Protein AF-A0A3B1B5K0-F1 (afdb_monomer)

Foldseek 3Di:
DDDFDKDKDWADDPDPDPPQLFIFMWIDTVPDPDIDTDGHPVCVVVVVVV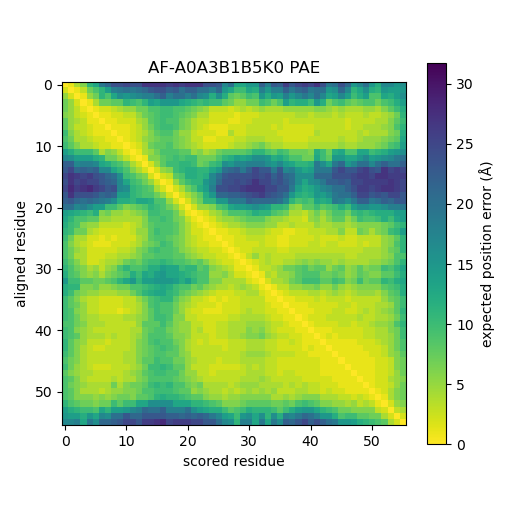VVVVVD

Structure (mmCIF, N/CA/C/O backbone):
data_AF-A0A3B1B5K0-F1
#
_entry.id   AF-A0A3B1B5K0-F1
#
loop_
_atom_site.group_PDB
_atom_site.id
_atom_site.type_symbol
_atom_site.label_atom_id
_atom_site.label_alt_id
_atom_site.label_comp_id
_atom_site.label_asym_id
_atom_site.label_entity_id
_atom_site.label_seq_id
_atom_site.pdbx_PDB_ins_code
_atom_site.Cartn_x
_atom_site.Cartn_y
_atom_site.Cartn_z
_atom_site.occupancy
_atom_site.B_iso_or_equiv
_atom_site.auth_seq_id
_atom_site.auth_comp_id
_atom_site.auth_asym_id
_atom_site.auth_atom_id
_atom_site.pdbx_PDB_model_num
ATOM 1 N N . MET A 1 1 ? -18.233 -0.865 12.757 1.00 48.53 1 MET A N 1
ATOM 2 C CA . MET A 1 1 ? -17.080 -1.333 11.968 1.00 48.53 1 MET A CA 1
ATOM 3 C C . MET A 1 1 ? -16.601 -0.118 11.192 1.00 48.53 1 MET A C 1
ATOM 5 O O . MET A 1 1 ? -17.277 0.277 10.251 1.00 48.53 1 MET A O 1
ATOM 9 N N . LEU A 1 2 ? -15.592 0.588 11.708 1.00 57.09 2 LEU A N 1
ATOM 10 C CA . LEU A 1 2 ? -14.987 1.707 10.984 1.00 57.09 2 LEU A CA 1
ATOM 11 C C . LEU A 1 2 ? -14.239 1.082 9.808 1.00 57.09 2 LEU A C 1
ATOM 13 O O . LEU A 1 2 ? -13.464 0.152 9.998 1.00 57.09 2 LEU A O 1
ATOM 17 N N . ILE A 1 3 ? -14.589 1.484 8.592 1.00 59.56 3 ILE A N 1
ATOM 18 C CA . ILE A 1 3 ? -13.820 1.096 7.417 1.00 59.56 3 ILE A CA 1
ATOM 19 C C . ILE A 1 3 ? -12.635 2.048 7.412 1.00 59.56 3 ILE A C 1
ATOM 21 O O . ILE A 1 3 ? -12.818 3.236 7.143 1.00 59.56 3 ILE A O 1
ATOM 25 N N . ASP A 1 4 ? -11.453 1.545 7.749 1.00 71.88 4 ASP A N 1
ATOM 26 C CA . ASP A 1 4 ? -10.226 2.316 7.609 1.00 71.88 4 ASP A CA 1
ATOM 27 C C . ASP A 1 4 ? -10.001 2.561 6.115 1.00 71.88 4 ASP A C 1
ATOM 29 O O . ASP A 1 4 ? -9.795 1.640 5.321 1.00 71.88 4 ASP A O 1
ATOM 33 N N . ILE A 1 5 ? -10.150 3.818 5.698 1.00 82.88 5 ILE A N 1
ATOM 34 C CA . ILE A 1 5 ? -9.920 4.224 4.314 1.00 82.88 5 ILE A CA 1
ATOM 35 C C . ILE A 1 5 ? -8.429 4.513 4.180 1.00 82.88 5 ILE A C 1
ATOM 37 O O . ILE A 1 5 ? -7.915 5.441 4.803 1.00 82.88 5 ILE A O 1
ATOM 41 N N . TYR A 1 6 ? -7.747 3.749 3.332 1.00 85.88 6 TYR A N 1
ATOM 42 C CA . TYR A 1 6 ? -6.340 3.962 3.009 1.00 85.88 6 TYR A CA 1
ATOM 43 C C . TYR A 1 6 ? -6.214 4.636 1.644 1.00 85.88 6 TYR A C 1
ATOM 45 O O . TYR A 1 6 ? -6.800 4.183 0.659 1.00 85.88 6 TYR A O 1
ATOM 53 N N . ILE A 1 7 ? -5.424 5.703 1.570 1.00 87.88 7 ILE A N 1
ATOM 54 C CA . ILE A 1 7 ? -5.040 6.329 0.305 1.00 87.88 7 ILE A CA 1
ATOM 55 C C . ILE A 1 7 ? -3.632 5.840 -0.028 1.00 87.88 7 ILE A C 1
ATOM 57 O O . ILE A 1 7 ? -2.691 6.052 0.735 1.00 87.88 7 ILE A O 1
ATOM 61 N N . VAL A 1 8 ? -3.492 5.182 -1.178 1.00 88.88 8 VAL A N 1
ATOM 62 C CA . VAL A 1 8 ? -2.211 4.663 -1.669 1.00 88.88 8 VAL A CA 1
ATOM 63 C C . VAL A 1 8 ? -1.788 5.478 -2.887 1.00 88.88 8 VAL A C 1
ATOM 65 O O . VAL A 1 8 ? -2.494 5.503 -3.895 1.00 88.88 8 VAL A O 1
ATOM 68 N N . ARG A 1 9 ? -0.636 6.150 -2.804 1.00 90.62 9 ARG A N 1
ATOM 69 C CA . ARG A 1 9 ? -0.008 6.847 -3.937 1.00 90.62 9 ARG A CA 1
ATOM 70 C C . ARG A 1 9 ? 1.181 6.037 -4.423 1.00 90.62 9 ARG A C 1
ATOM 72 O O . ARG A 1 9 ? 2.058 5.706 -3.632 1.00 90.62 9 ARG A O 1
ATOM 79 N N . LEU A 1 10 ? 1.197 5.729 -5.714 1.00 87.50 10 LEU A N 1
ATOM 80 C CA . LEU A 1 10 ? 2.264 4.985 -6.373 1.00 87.50 10 LEU A CA 1
ATOM 81 C C . LEU A 1 10 ? 2.928 5.887 -7.408 1.00 87.50 10 LEU A C 1
ATOM 83 O O . LEU A 1 10 ? 2.269 6.379 -8.322 1.00 87.50 10 LEU A O 1
ATOM 87 N N . TYR A 1 11 ? 4.231 6.075 -7.266 1.00 85.25 11 TYR A N 1
ATOM 88 C CA . TYR A 1 11 ? 5.081 6.773 -8.214 1.00 85.25 11 TYR A CA 1
ATOM 89 C C . TYR A 1 11 ? 5.940 5.721 -8.908 1.00 85.25 11 TYR A C 1
ATOM 91 O O . TYR A 1 11 ? 6.811 5.095 -8.299 1.00 85.25 11 TYR A O 1
ATOM 99 N N . ARG A 1 12 ? 5.651 5.487 -10.186 1.00 72.44 12 ARG A N 1
ATOM 100 C CA . ARG A 1 12 ? 6.469 4.626 -11.034 1.00 72.44 12 ARG A CA 1
ATOM 101 C C . ARG A 1 12 ? 7.570 5.477 -11.652 1.00 72.44 12 ARG A C 1
ATOM 103 O O . ARG A 1 12 ? 7.274 6.508 -12.250 1.00 72.44 12 ARG A O 1
ATOM 110 N N . HIS A 1 13 ? 8.816 5.045 -11.514 1.00 65.25 13 HIS A N 1
ATOM 111 C CA . HIS A 1 13 ? 9.918 5.623 -12.267 1.00 65.25 13 HIS A CA 1
ATOM 112 C C . HIS A 1 13 ? 9.944 4.948 -13.645 1.00 65.25 13 HIS A C 1
ATOM 114 O O . HIS A 1 13 ? 10.111 3.732 -13.735 1.00 65.25 13 HIS A O 1
ATOM 120 N N . GLU A 1 14 ? 9.696 5.699 -14.718 1.00 59.22 14 GLU A N 1
ATOM 121 C CA . GLU A 1 14 ? 9.840 5.202 -16.091 1.00 59.22 14 GLU A CA 1
ATOM 122 C C . GLU A 1 14 ? 11.332 5.143 -16.442 1.00 59.22 14 GLU A C 1
ATOM 124 O O . GLU A 1 14 ? 11.870 6.030 -17.097 1.00 59.22 14 GLU A O 1
ATOM 129 N N . THR A 1 15 ? 12.028 4.117 -15.953 1.00 58.56 15 THR A N 1
ATOM 130 C CA . THR A 1 15 ? 13.356 3.740 -16.453 1.00 58.56 15 THR A CA 1
ATOM 131 C C . THR A 1 15 ? 13.302 2.355 -17.078 1.00 58.56 15 THR A C 1
ATOM 133 O O . THR A 1 15 ? 12.692 1.437 -16.538 1.00 58.56 15 THR A O 1
ATOM 136 N N . ASP A 1 16 ? 13.926 2.275 -18.246 1.00 54.56 16 ASP A N 1
ATOM 137 C CA . ASP A 1 16 ? 13.663 1.427 -19.414 1.00 54.56 16 ASP A CA 1
ATOM 138 C C . ASP A 1 16 ? 13.854 -0.098 -19.261 1.00 54.56 16 ASP A C 1
ATOM 140 O O . ASP A 1 16 ? 13.840 -0.813 -20.255 1.00 54.56 16 ASP A O 1
ATOM 144 N N . GLU A 1 17 ? 14.015 -0.651 -18.059 1.00 54.78 17 GLU A N 1
ATOM 145 C CA . GLU A 1 17 ? 14.352 -2.074 -17.905 1.00 54.78 17 GLU A CA 1
ATOM 146 C C . GLU A 1 17 ? 13.231 -2.856 -17.212 1.00 54.78 17 GLU A C 1
ATOM 148 O O . GLU A 1 17 ? 12.763 -2.532 -16.119 1.00 54.78 17 GLU A O 1
ATOM 153 N N . ALA A 1 18 ? 12.770 -3.895 -17.907 1.00 55.59 18 ALA A N 1
ATOM 154 C CA . ALA A 1 18 ? 11.550 -4.667 -17.683 1.00 55.59 18 ALA A CA 1
ATOM 155 C C . ALA A 1 18 ? 11.501 -5.510 -16.384 1.00 55.59 18 ALA A C 1
ATOM 157 O O . ALA A 1 18 ? 10.741 -6.475 -16.316 1.00 55.59 18 ALA A O 1
ATOM 158 N N . GLU A 1 19 ? 12.255 -5.145 -15.344 1.00 57.16 19 GLU A N 1
ATOM 159 C CA . GLU A 1 19 ? 12.315 -5.864 -14.061 1.00 57.16 19 GLU A CA 1
ATOM 160 C C . GLU A 1 19 ? 12.067 -5.001 -12.812 1.00 57.16 19 GLU A C 1
ATOM 162 O O . GLU A 1 19 ? 11.996 -5.536 -11.703 1.00 57.16 19 GLU A O 1
ATOM 167 N N . SER A 1 20 ? 11.858 -3.689 -12.936 1.00 56.59 20 SER A N 1
ATOM 168 C CA . SER A 1 20 ? 11.653 -2.855 -11.745 1.00 56.59 20 SER A CA 1
ATOM 169 C C . SER A 1 20 ? 10.220 -2.937 -11.203 1.00 56.59 20 SER A C 1
ATOM 171 O O . SER A 1 20 ? 9.382 -2.075 -11.456 1.00 56.59 20 SER A O 1
ATOM 173 N N . ASN A 1 21 ? 9.969 -3.935 -10.344 1.00 64.50 21 ASN A N 1
ATOM 174 C CA . ASN A 1 21 ? 8.925 -3.894 -9.297 1.00 64.50 21 ASN A CA 1
ATOM 175 C C . ASN A 1 21 ? 9.219 -2.828 -8.213 1.00 64.50 21 ASN A C 1
ATOM 177 O O . ASN A 1 21 ? 8.537 -2.763 -7.185 1.00 64.50 21 ASN A O 1
ATOM 181 N N . GLU A 1 22 ? 10.257 -2.022 -8.431 1.00 67.62 22 GLU A N 1
ATOM 182 C CA . GLU A 1 22 ? 10.617 -0.863 -7.641 1.00 67.62 22 GLU A CA 1
ATOM 183 C C . GLU A 1 22 ? 9.625 0.273 -7.924 1.00 67.62 22 GLU A C 1
ATOM 185 O O . GLU A 1 22 ? 9.494 0.773 -9.042 1.00 67.62 22 GLU A O 1
ATOM 190 N N . VAL A 1 23 ? 8.877 0.651 -6.893 1.00 76.19 23 VAL A N 1
ATOM 191 C CA . VAL A 1 23 ? 7.904 1.745 -6.923 1.00 76.19 23 VAL A CA 1
ATOM 192 C C . VAL A 1 23 ? 8.193 2.653 -5.751 1.00 76.19 23 VAL A C 1
ATOM 194 O O . VAL A 1 23 ? 8.439 2.158 -4.665 1.00 76.19 23 VAL A O 1
ATOM 197 N N . MET A 1 24 ? 8.099 3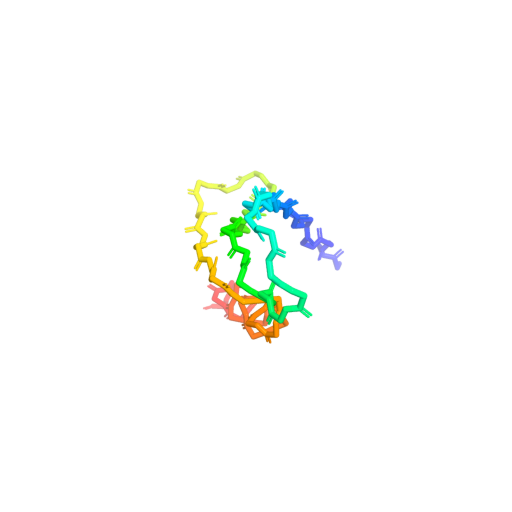.968 -5.896 1.00 85.19 24 MET A N 1
ATOM 198 C CA . MET A 1 24 ? 8.015 4.812 -4.706 1.00 85.19 24 MET A CA 1
ATOM 199 C C . MET A 1 24 ? 6.547 4.883 -4.298 1.00 85.19 24 MET A C 1
ATOM 201 O O . MET A 1 24 ? 5.715 5.415 -5.025 1.00 85.19 24 MET A O 1
ATOM 205 N N . GLY A 1 25 ? 6.204 4.285 -3.166 1.00 89.69 25 GLY A N 1
ATOM 206 C CA . GLY A 1 25 ? 4.843 4.192 -2.663 1.00 89.69 25 GLY A CA 1
ATOM 207 C C . GLY A 1 25 ? 4.654 4.950 -1.356 1.00 89.69 25 GLY A C 1
ATOM 208 O O . GLY A 1 25 ? 5.558 4.995 -0.524 1.00 89.69 25 GLY A O 1
ATOM 209 N N . VAL A 1 26 ? 3.471 5.530 -1.160 1.00 90.19 26 VAL A N 1
ATOM 210 C CA . VAL A 1 26 ? 3.053 6.153 0.103 1.00 90.19 26 VAL A CA 1
ATOM 211 C C . VAL A 1 26 ? 1.656 5.667 0.466 1.00 90.19 26 VAL A C 1
ATOM 213 O O . VAL A 1 26 ? 0.747 5.752 -0.358 1.00 90.19 26 VAL A O 1
ATOM 216 N N . VAL A 1 27 ? 1.483 5.188 1.695 1.00 90.50 27 VAL A N 1
ATOM 217 C CA . VAL A 1 27 ? 0.185 4.853 2.295 1.00 90.50 27 VAL A CA 1
ATOM 218 C C . VAL A 1 27 ? -0.139 5.864 3.381 1.00 90.50 27 VAL A C 1
ATOM 220 O O . VAL A 1 27 ? 0.706 6.155 4.227 1.00 90.50 27 VAL A O 1
ATOM 223 N N . GLU A 1 28 ? -1.367 6.367 3.383 1.00 88.50 28 GLU A N 1
ATOM 224 C CA . GLU A 1 28 ? -1.914 7.194 4.459 1.00 88.50 28 GLU A CA 1
ATOM 225 C C . GLU A 1 28 ? -3.308 6.709 4.862 1.00 88.50 28 GLU A C 1
ATOM 227 O O . GLU A 1 28 ? -4.054 6.181 4.034 1.00 88.50 28 GLU A O 1
ATOM 232 N N . ILE A 1 29 ? -3.658 6.898 6.135 1.00 84.88 29 ILE A N 1
ATOM 233 C CA . ILE A 1 29 ? -5.017 6.656 6.632 1.00 84.88 29 ILE A CA 1
ATOM 234 C C . ILE A 1 29 ? -5.808 7.954 6.465 1.00 84.88 29 ILE A C 1
ATOM 236 O O . ILE A 1 29 ? -5.385 9.010 6.942 1.00 84.88 29 ILE A O 1
ATOM 240 N N . ALA A 1 30 ? -6.962 7.893 5.804 1.00 81.44 30 ALA A N 1
ATOM 241 C CA . ALA A 1 30 ? -7.809 9.059 5.605 1.00 81.44 30 ALA A CA 1
ATOM 242 C C . ALA A 1 30 ? -8.235 9.644 6.961 1.00 81.44 30 ALA A C 1
ATOM 244 O O . ALA A 1 30 ? -8.828 8.963 7.793 1.00 81.44 30 ALA A O 1
ATOM 245 N N . GLY A 1 31 ? -7.926 10.924 7.178 1.00 76.75 31 GLY A N 1
ATOM 246 C CA . GLY A 1 31 ? -8.218 11.612 8.438 1.00 76.75 31 GLY A CA 1
ATOM 247 C C . GLY A 1 31 ? -7.132 11.489 9.512 1.00 76.75 31 GLY A C 1
ATOM 248 O O . GLY A 1 31 ? -7.329 12.018 10.604 1.00 76.75 31 GLY A O 1
ATOM 249 N N . LYS A 1 32 ? -5.983 10.860 9.221 1.00 76.62 32 LYS A N 1
ATOM 250 C CA . LYS A 1 32 ? -4.809 10.841 10.111 1.00 76.62 32 LYS A CA 1
ATOM 251 C C . LYS A 1 32 ? -3.577 11.411 9.416 1.00 76.62 32 LYS A C 1
ATOM 253 O O . LYS A 1 32 ? -3.395 11.266 8.214 1.00 76.62 32 LYS A O 1
ATOM 258 N N . GLU A 1 33 ? -2.683 12.013 10.196 1.00 74.75 33 GLU A N 1
ATOM 259 C CA . GLU A 1 33 ? -1.410 12.554 9.690 1.00 74.75 33 GLU A CA 1
ATOM 260 C C . GLU A 1 33 ? -0.334 11.475 9.457 1.00 74.75 33 GLU A C 1
ATOM 262 O O . GLU A 1 33 ? 0.782 11.780 9.035 1.00 74.75 33 GLU A O 1
ATOM 267 N N . MET A 1 34 ? -0.649 10.200 9.708 1.00 79.94 34 MET A N 1
ATOM 268 C CA . MET A 1 34 ? 0.298 9.096 9.577 1.00 79.94 34 MET A CA 1
ATOM 269 C C . MET A 1 34 ? 0.494 8.691 8.111 1.00 79.94 34 MET A C 1
ATOM 271 O O . MET A 1 34 ? -0.464 8.358 7.411 1.00 79.94 34 MET A O 1
ATOM 275 N N . LYS A 1 35 ? 1.757 8.689 7.666 1.00 84.31 35 LYS A N 1
ATOM 276 C CA . LYS A 1 35 ? 2.183 8.306 6.312 1.00 84.31 35 LYS A CA 1
ATOM 277 C C . LYS A 1 35 ? 3.299 7.270 6.386 1.00 84.31 35 LYS A C 1
ATOM 279 O O . LYS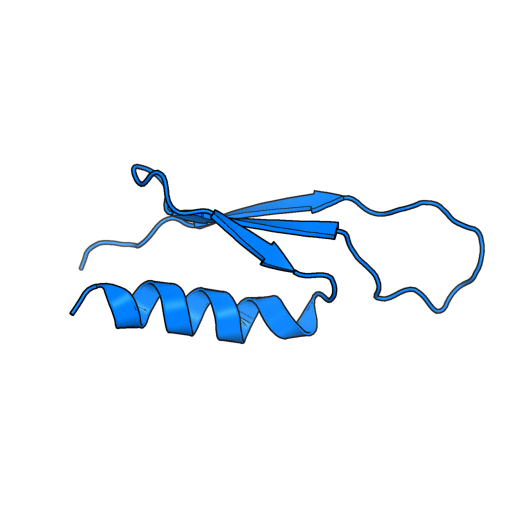 A 1 35 ? 4.280 7.485 7.098 1.00 84.31 35 LYS A O 1
ATOM 284 N N . GLN A 1 36 ? 3.190 6.186 5.623 1.00 87.75 36 GLN A N 1
ATOM 285 C CA . GLN A 1 36 ? 4.226 5.157 5.520 1.00 87.75 36 GLN A CA 1
ATOM 286 C C . GLN A 1 36 ? 4.693 5.021 4.072 1.00 87.75 36 GLN A C 1
ATOM 288 O O . GLN A 1 36 ? 3.880 4.941 3.155 1.00 87.75 36 GLN A O 1
ATOM 293 N N . HIS A 1 37 ? 6.009 5.022 3.869 1.00 89.50 37 HIS A N 1
ATOM 294 C CA . HIS A 1 37 ? 6.621 4.923 2.546 1.00 89.50 37 HIS A CA 1
ATOM 295 C C . HIS A 1 37 ? 7.054 3.481 2.278 1.00 89.50 37 HIS A C 1
ATOM 297 O O . HIS A 1 37 ? 7.469 2.782 3.203 1.00 89.50 37 HIS A O 1
ATOM 303 N N . PHE A 1 38 ? 6.988 3.048 1.023 1.00 88.69 38 PHE A N 1
ATOM 304 C CA . PHE A 1 38 ? 7.444 1.729 0.592 1.00 88.69 38 PHE A CA 1
ATOM 305 C C . PHE A 1 38 ? 8.106 1.794 -0.776 1.00 88.69 38 PHE A C 1
ATOM 307 O O . PHE A 1 38 ? 7.820 2.699 -1.557 1.00 88.69 38 PHE A O 1
ATOM 314 N N . THR A 1 39 ? 9.002 0.848 -1.051 1.00 86.81 39 THR A N 1
ATOM 315 C CA . THR A 1 39 ? 9.732 0.789 -2.326 1.00 86.81 39 THR A CA 1
ATOM 316 C C . THR A 1 39 ? 9.293 -0.373 -3.218 1.00 86.81 39 THR A C 1
ATOM 318 O O . THR A 1 39 ? 9.716 -0.480 -4.367 1.00 86.81 39 THR A O 1
ATOM 321 N N . ARG A 1 40 ? 8.449 -1.271 -2.694 1.00 84.44 40 ARG A N 1
ATOM 322 C CA . ARG A 1 40 ? 7.976 -2.469 -3.397 1.00 84.44 40 ARG A CA 1
ATOM 323 C C . ARG A 1 40 ? 6.501 -2.729 -3.125 1.00 84.44 40 ARG A C 1
ATOM 325 O O . ARG A 1 40 ? 6.055 -2.645 -1.983 1.00 84.44 40 ARG A O 1
ATOM 332 N N . LEU A 1 41 ? 5.749 -3.116 -4.155 1.00 84.06 41 LEU A N 1
ATOM 333 C CA . LEU A 1 41 ? 4.308 -3.388 -4.032 1.00 84.06 41 LEU A CA 1
ATOM 334 C C . LEU A 1 41 ? 3.983 -4.522 -3.047 1.00 84.06 41 LEU A C 1
ATOM 336 O O . LEU A 1 41 ? 2.950 -4.473 -2.383 1.00 84.06 41 LEU A O 1
ATOM 340 N N . ASP A 1 42 ? 4.871 -5.508 -2.903 1.00 87.94 42 ASP A N 1
ATOM 341 C CA . ASP A 1 42 ? 4.695 -6.627 -1.968 1.00 87.94 42 ASP A CA 1
ATOM 342 C C . ASP A 1 42 ? 4.711 -6.209 -0.484 1.00 87.94 42 ASP A C 1
ATOM 344 O O . ASP A 1 42 ? 4.208 -6.942 0.366 1.00 87.94 42 ASP A O 1
ATOM 348 N N . GLN A 1 43 ? 5.196 -5.003 -0.168 1.00 88.06 43 GLN A N 1
ATOM 349 C CA . GLN A 1 43 ? 5.190 -4.452 1.191 1.00 88.06 43 GLN A CA 1
ATOM 350 C C . GLN A 1 43 ? 3.818 -3.890 1.598 1.00 88.06 43 GLN A C 1
ATOM 352 O O . GLN A 1 43 ? 3.535 -3.762 2.791 1.00 88.06 43 GLN A O 1
ATOM 357 N N . LEU A 1 44 ? 2.945 -3.580 0.630 1.00 86.00 44 LEU A N 1
ATOM 358 C CA . LEU A 1 44 ? 1.664 -2.908 0.865 1.00 86.00 44 LEU A CA 1
ATOM 359 C C . LEU A 1 44 ? 0.735 -3.665 1.839 1.00 86.00 44 LEU A C 1
ATOM 361 O O . LEU A 1 44 ? 0.214 -3.028 2.756 1.00 86.00 44 LEU A O 1
ATOM 365 N N . PRO A 1 45 ? 0.537 -4.996 1.731 1.00 86.94 45 PRO A N 1
ATOM 366 C CA . PRO A 1 45 ? -0.331 -5.721 2.660 1.00 86.94 45 PRO A CA 1
ATOM 367 C C . PRO A 1 45 ? 0.194 -5.700 4.100 1.00 86.94 45 PRO A C 1
ATOM 369 O O . PRO A 1 45 ? -0.584 -5.575 5.043 1.00 86.94 45 PRO A O 1
ATOM 372 N N . ALA A 1 46 ? 1.516 -5.795 4.281 1.00 88.00 46 ALA A N 1
ATOM 373 C CA . ALA A 1 46 ? 2.139 -5.746 5.602 1.00 88.00 46 ALA A CA 1
ATOM 374 C C . ALA A 1 46 ? 1.966 -4.366 6.251 1.00 88.00 46 ALA A C 1
ATOM 376 O O . ALA A 1 46 ? 1.643 -4.279 7.433 1.00 88.00 46 ALA A O 1
ATOM 377 N N . ILE A 1 47 ? 2.114 -3.304 5.457 1.00 87.19 47 ILE A N 1
ATOM 378 C CA . ILE A 1 47 ? 1.890 -1.913 5.864 1.00 87.19 47 ILE A CA 1
ATOM 379 C C . ILE A 1 47 ? 0.441 -1.694 6.303 1.00 87.19 47 ILE A C 1
ATOM 381 O O . ILE A 1 47 ? 0.201 -1.201 7.401 1.00 87.19 47 ILE A O 1
ATOM 385 N N . ILE A 1 48 ? -0.532 -2.120 5.493 1.00 84.19 48 ILE A N 1
ATOM 386 C CA . ILE A 1 48 ? -1.957 -1.985 5.830 1.00 84.19 48 ILE A CA 1
ATOM 387 C C . ILE A 1 48 ? -2.281 -2.743 7.126 1.00 84.19 48 ILE A C 1
ATOM 389 O O . ILE A 1 48 ? -2.936 -2.193 8.010 1.00 84.19 48 ILE A O 1
ATOM 393 N N . 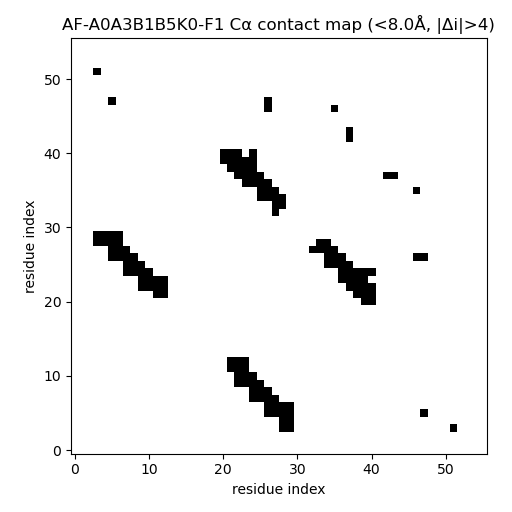ASN A 1 49 ? -1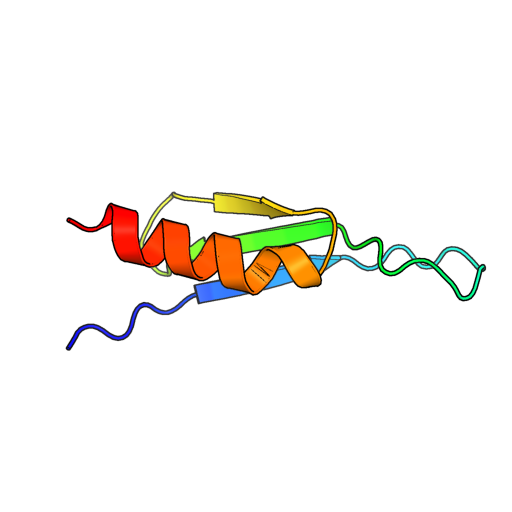.763 -3.965 7.290 1.00 84.75 49 ASN A N 1
ATOM 394 C CA . ASN A 1 49 ? -1.962 -4.744 8.514 1.00 84.75 49 ASN A CA 1
ATOM 395 C C . ASN A 1 49 ? -1.342 -4.070 9.748 1.00 84.75 49 ASN A C 1
ATOM 397 O O . ASN A 1 49 ? -1.972 -4.043 10.805 1.00 84.75 49 ASN A O 1
ATOM 401 N N . GLN A 1 50 ? -0.135 -3.505 9.633 1.00 82.44 50 GLN A N 1
ATOM 402 C CA . GLN A 1 50 ? 0.493 -2.753 10.726 1.00 82.44 50 GLN A CA 1
ATOM 403 C C . GLN A 1 50 ? -0.343 -1.535 11.113 1.00 82.44 50 GLN A C 1
ATOM 405 O O . GLN A 1 50 ? -0.636 -1.346 12.290 1.00 82.44 50 GLN A O 1
ATOM 410 N N . LEU A 1 51 ? -0.770 -0.755 10.121 1.00 80.00 51 LEU A N 1
ATOM 411 C CA . LEU A 1 51 ? -1.579 0.441 10.328 1.00 80.00 51 LEU A CA 1
ATOM 412 C C . LEU A 1 51 ? -2.929 0.123 10.984 1.00 80.00 51 LEU A C 1
ATOM 414 O O . LEU A 1 51 ? -3.346 0.859 1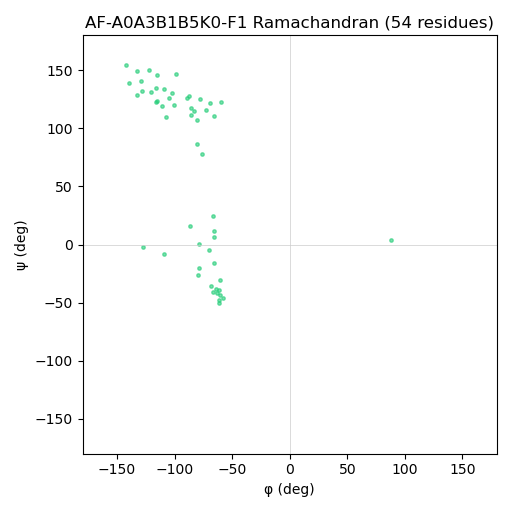1.871 1.00 80.00 51 LEU A O 1
ATOM 418 N N .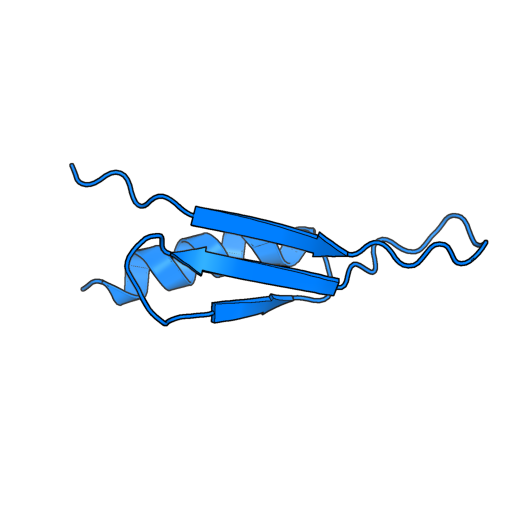 SER A 1 52 ? -3.572 -0.984 10.605 1.00 74.94 52 SER A N 1
ATOM 419 C CA . SER A 1 52 ? -4.813 -1.456 11.236 1.00 74.94 52 SER A CA 1
ATOM 420 C C . SER A 1 52 ? -4.595 -1.951 12.675 1.00 74.94 52 SER A C 1
ATOM 422 O O . SER A 1 52 ? -5.431 -1.730 13.546 1.00 74.94 52 SER A O 1
ATOM 424 N N . THR A 1 53 ? -3.450 -2.582 12.963 1.00 73.69 53 THR A N 1
ATOM 425 C CA . THR A 1 53 ? -3.152 -3.130 14.303 1.00 73.69 53 THR A CA 1
ATOM 426 C C . THR A 1 53 ? -2.675 -2.056 15.288 1.00 73.69 53 THR A C 1
ATOM 428 O O . THR A 1 53 ? -2.852 -2.209 16.492 1.00 73.69 53 THR A O 1
ATOM 431 N N . SER A 1 54 ? -2.085 -0.957 14.804 1.00 62.78 54 SER A N 1
ATOM 432 C CA . SER A 1 54 ? -1.676 0.182 15.640 1.00 62.78 54 SER A CA 1
ATOM 433 C C . SER A 1 54 ? -2.846 1.006 16.205 1.00 62.78 54 SER A C 1
ATOM 435 O O . SER A 1 54 ? -2.600 1.914 16.992 1.00 62.78 54 SER A O 1
ATOM 437 N N . GLU A 1 55 ? -4.100 0.713 15.839 1.00 55.25 55 GLU A N 1
ATOM 438 C CA . GLU A 1 55 ? -5.299 1.356 16.411 1.00 55.25 55 GLU A CA 1
ATOM 439 C C . GLU A 1 55 ? -5.831 0.699 17.699 1.00 55.25 55 GLU A C 1
ATOM 441 O O . GLU A 1 55 ? -6.966 0.973 18.094 1.00 55.25 55 GLU A O 1
ATOM 446 N N . ILE A 1 56 ? -5.037 -0.152 18.362 1.00 45.66 56 ILE A N 1
ATOM 447 C CA . ILE A 1 56 ? -5.396 -0.807 19.634 1.00 45.66 56 ILE A CA 1
ATOM 448 C C . ILE A 1 56 ? -4.594 -0.217 20.795 1.00 45.66 56 ILE A C 1
ATOM 450 O O . ILE A 1 56 ? -3.348 -0.175 20.689 1.00 45.66 56 ILE A O 1
#

Sequence (56 aa):
MLIDIYIVRLYRHETD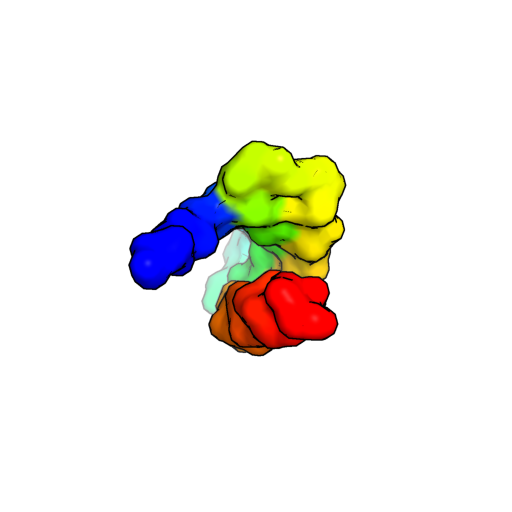EAESNEVMGVVEIAGKEMKQHFTRLDQLPAIINQLSTSEI

Mean predicted aligned error: 7.93 Å

Radius of gyration: 13.03 Å; Cα contacts (8 Å, |Δi|>4): 70; chains: 1; bounding box: 31×19×39 Å

pLDDT: mean 76.43, std 13.04, range [45.66, 90.62]

Organism: NCBI:txid652676

Solvent-accessible surface area (backbone atoms only — not comparable to full-atom values): 3620 Å² total; per-residue (Å²): 133,85,78,84,49,71,50,75,49,77,46,75,73,95,62,98,56,99,75,67,66,58,28,53,33,39,43,31,43,71,97,51,93,57,71,49,77,44,53,40,71,86,51,49,67,60,50,53,50,50,62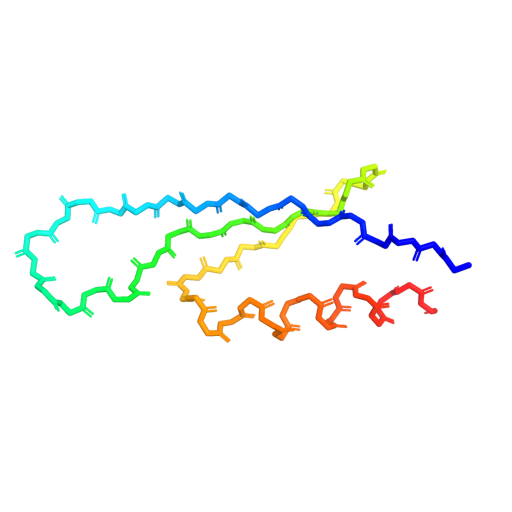,63,59,68,78,112

Secondary structure (DSSP, 8-state):
----PEEEEEE----S-TT--EEEEEEEETTS--EEEEEEGGGHHHHHHHHHHTT-

Nearest PDB structures (foldseek):
  4uyj-assembly2_B  TM=3.470E-01  e=6.535E-01  Homo sapiens
  3kup-assembly1_B  TM=2.804E-01  e=4.043E+00  Homo sapiens
  5t1g-assembly1_A  TM=3.402E-01  e=7.941E+00  Homo sapiens
  2rea-assembly1_A  TM=3.598E-01  e=9.089E+00  Homo sapiens
  8jzw-assembly2_B  TM=2.830E-01  e=9.089E+00  Homo sapiens